Protein AF-A0A352Q8P6-F1 (afdb_monomer)

Foldseek 3Di:
DPDDDDDFDWDDDPDPQWIWGHHPDPVDDIDIGGNVVDDDDDPDDDDDDDDDDDD

Nearest PDB structures (foldseek):
  3jso-assembly1_B  TM=9.552E-01  e=1.586E-02  Escherichia coli K-12
  1jhf-assembly1_B  TM=9.666E-01  e=3.491E-02  Escherichia coli
  8hkz-assembly1_L47A  TM=2.577E-01  e=3.257E+00  Sulfolobus acidocaldarius DSM 639

Secondary structure (DSSP, 8-state):
-TT-----EEEE-SSSSEEEEE-SSTTSPPEEEETTTS-----------------

Sequence (55 aa):
VDGDVTVKRLKRTRSRYILQLLPENLHYDPIEVDLREQEFAIEGLYVGVIRTRRS

Mean predicted aligned error: 4.44 Å

Solvent-accessible surface area (backbone atoms only — not comparable to full-atom values): 4032 Å² total; per-residue (Å²): 129,92,82,83,84,85,90,58,51,82,39,82,54,95,50,95,48,42,38,35,38,34,58,99,46,94,92,51,76,65,46,78,43,48,63,88,83,44,93,84,81,84,93,74,79,92,86,78,83,88,81,85,82,84,128

Structure (mmCIF, N/CA/C/O backbone):
data_AF-A0A352Q8P6-F1
#
_entry.id   AF-A0A352Q8P6-F1
#
loop_
_atom_site.group_PDB
_atom_site.id
_atom_site.type_symbol
_atom_site.label_atom_id
_atom_site.label_alt_id
_atom_site.label_comp_id
_atom_site.label_asym_id
_atom_site.label_entity_id
_atom_site.label_seq_id
_atom_site.pdbx_PDB_ins_code
_atom_site.Cartn_x
_atom_site.Cartn_y
_atom_site.Cartn_z
_atom_site.occupancy
_atom_site.B_iso_or_equiv
_atom_site.auth_seq_id
_atom_site.auth_comp_id
_atom_site.auth_asym_id
_atom_site.auth_atom_id
_atom_site.pdbx_PDB_model_num
ATOM 1 N N . VAL A 1 1 ? -5.907 -15.214 0.186 1.00 45.31 1 VAL A N 1
ATOM 2 C CA . VAL A 1 1 ? -4.515 -15.439 -0.247 1.00 45.31 1 VAL A CA 1
ATOM 3 C C . VAL A 1 1 ? -3.700 -14.461 0.561 1.00 45.31 1 VAL A C 1
ATOM 5 O O . VAL A 1 1 ? -3.861 -13.269 0.353 1.00 45.31 1 VAL A O 1
ATOM 8 N N . ASP A 1 2 ? -2.962 -14.941 1.557 1.00 54.97 2 ASP A N 1
ATOM 9 C CA . ASP A 1 2 ? -1.957 -14.115 2.228 1.00 54.97 2 ASP A CA 1
ATOM 10 C C . ASP A 1 2 ? -0.757 -13.987 1.285 1.00 54.97 2 ASP A C 1
ATOM 12 O O . ASP A 1 2 ? -0.280 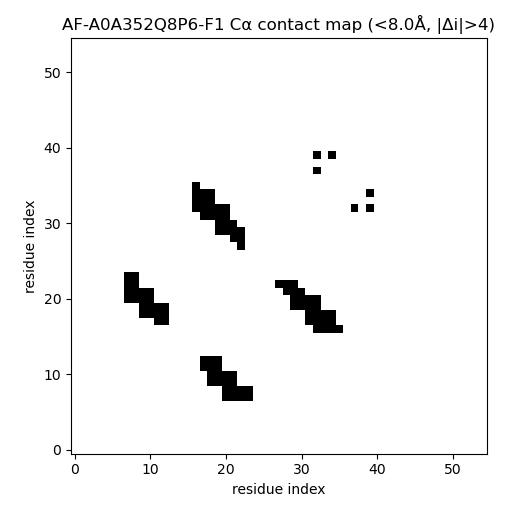-15.001 0.769 1.00 54.97 2 ASP A O 1
ATOM 16 N N . GLY A 1 3 ? -0.300 -12.759 1.022 1.00 72.19 3 GLY A N 1
ATOM 17 C CA . GLY A 1 3 ? 0.912 -12.503 0.227 1.00 72.19 3 GLY A CA 1
ATOM 18 C C . GLY A 1 3 ? 0.743 -11.708 -1.072 1.00 72.19 3 GLY A C 1
ATOM 19 O O . GLY A 1 3 ? 1.692 -11.634 -1.853 1.00 72.19 3 GLY A O 1
ATOM 20 N N . ASP A 1 4 ? -0.415 -11.095 -1.328 1.00 87.62 4 ASP A N 1
ATOM 21 C CA . ASP A 1 4 ? -0.574 -10.229 -2.501 1.00 87.62 4 ASP A CA 1
ATOM 22 C C . ASP A 1 4 ? 0.198 -8.907 -2.329 1.00 87.62 4 ASP A C 1
ATOM 24 O O . ASP A 1 4 ? -0.069 -8.108 -1.431 1.00 87.62 4 ASP A O 1
ATOM 28 N N . VAL A 1 5 ? 1.147 -8.645 -3.233 1.00 93.44 5 VAL A N 1
ATOM 29 C CA . VAL A 1 5 ? 1.909 -7.387 -3.281 1.00 93.44 5 VAL A CA 1
ATOM 30 C C . VAL A 1 5 ? 1.262 -6.426 -4.276 1.00 93.44 5 VAL A C 1
ATOM 32 O O . VAL A 1 5 ? 0.995 -6.777 -5.425 1.00 93.44 5 VAL A O 1
ATOM 35 N N . THR A 1 6 ? 1.052 -5.172 -3.867 1.00 95.00 6 THR A N 1
ATOM 36 C CA . THR A 1 6 ? 0.449 -4.137 -4.717 1.00 95.00 6 THR A CA 1
ATOM 37 C C . THR A 1 6 ? 1.160 -2.791 -4.586 1.00 95.00 6 THR A C 1
ATOM 39 O O . THR A 1 6 ? 1.617 -2.406 -3.515 1.00 95.00 6 THR A O 1
ATOM 42 N N . VAL A 1 7 ? 1.176 -2.020 -5.677 1.00 96.81 7 VAL A N 1
ATOM 43 C CA . VAL A 1 7 ? 1.550 -0.599 -5.670 1.00 96.81 7 VAL A CA 1
ATOM 44 C C . VAL A 1 7 ? 0.281 0.238 -5.814 1.00 96.81 7 VAL A C 1
ATOM 46 O O . VAL A 1 7 ? -0.470 0.094 -6.784 1.00 96.81 7 VAL A O 1
ATOM 49 N N . LYS A 1 8 ? 0.020 1.089 -4.821 1.00 97.31 8 LYS A N 1
ATOM 50 C CA . LYS A 1 8 ? -1.122 2.013 -4.739 1.00 97.31 8 LYS A CA 1
ATOM 51 C C . LYS A 1 8 ? -0.706 3.262 -3.968 1.00 97.31 8 LYS A C 1
ATOM 53 O O . LYS A 1 8 ? 0.286 3.242 -3.238 1.00 97.31 8 LYS A O 1
ATOM 58 N N . ARG A 1 9 ? -1.486 4.338 -4.073 1.00 97.94 9 ARG A N 1
ATOM 59 C CA . ARG A 1 9 ? -1.314 5.486 -3.180 1.00 97.94 9 ARG A CA 1
ATOM 60 C C . ARG A 1 9 ? -1.917 5.148 -1.818 1.00 97.94 9 ARG A C 1
ATOM 62 O O . ARG A 1 9 ? -3.121 4.937 -1.703 1.00 97.94 9 ARG A O 1
ATOM 69 N N . LEU A 1 10 ? -1.087 5.141 -0.780 1.00 97.94 10 LEU A N 1
ATOM 70 C CA . LEU A 1 10 ? -1.546 4.959 0.594 1.00 97.94 10 LEU A CA 1
ATOM 71 C C . LEU A 1 10 ? -2.277 6.215 1.092 1.00 97.94 10 LEU A C 1
ATOM 73 O O . LEU A 1 10 ? -1.730 7.318 1.051 1.00 97.94 10 LEU A O 1
ATOM 77 N N . LYS A 1 11 ? -3.483 6.039 1.633 1.00 98.12 11 LYS A N 1
ATOM 78 C CA . LYS A 1 11 ? -4.244 7.078 2.330 1.00 98.12 11 LYS A CA 1
ATOM 79 C C . LYS A 1 11 ? -4.657 6.584 3.714 1.00 98.12 11 LYS A C 1
ATOM 81 O O . LYS A 1 11 ? -5.344 5.575 3.853 1.00 98.12 11 LYS A O 1
ATOM 86 N N . ARG A 1 12 ? -4.274 7.339 4.745 1.00 96.56 12 ARG A N 1
ATOM 87 C CA . ARG A 1 12 ? -4.776 7.142 6.111 1.00 96.56 12 ARG A CA 1
ATOM 88 C C . ARG A 1 12 ? -6.154 7.781 6.243 1.00 96.56 12 ARG A C 1
ATOM 90 O O . ARG A 1 12 ? -6.376 8.886 5.743 1.00 96.56 12 ARG A O 1
ATOM 97 N N . THR A 1 13 ? -7.076 7.085 6.897 1.00 97.06 13 THR A N 1
ATOM 98 C CA . THR A 1 13 ? -8.406 7.625 7.198 1.00 97.06 13 THR A CA 1
ATOM 99 C C . THR A 1 13 ? -8.412 8.306 8.572 1.00 97.06 13 THR A C 1
ATOM 101 O O . THR A 1 13 ? -7.377 8.431 9.226 1.00 97.06 13 THR A O 1
ATOM 104 N N . ARG A 1 14 ? -9.586 8.771 9.023 1.00 97.06 14 ARG A N 1
ATOM 105 C CA . ARG A 1 14 ? -9.766 9.230 10.412 1.00 97.06 14 ARG A CA 1
ATOM 106 C C . ARG A 1 14 ? -9.685 8.076 11.417 1.00 97.06 14 ARG A C 1
ATOM 108 O O . ARG A 1 14 ? -9.362 8.310 12.577 1.00 97.06 14 ARG A O 1
ATOM 115 N N . SER A 1 15 ? -9.987 6.851 10.984 1.00 97.19 15 SER 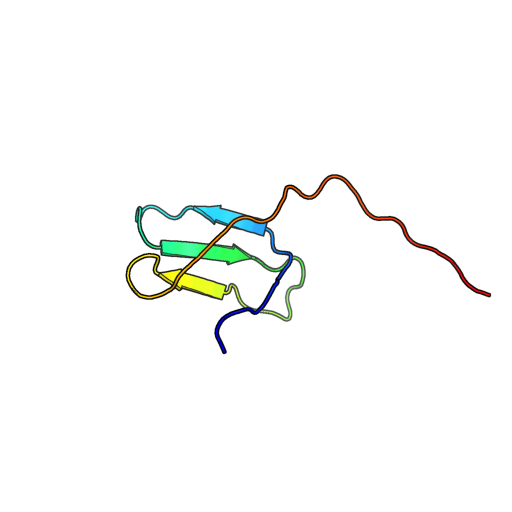A N 1
ATOM 116 C CA . SER A 1 15 ? -9.801 5.658 11.804 1.00 97.19 15 SER A CA 1
ATOM 117 C C . SER A 1 15 ? -8.338 5.237 11.772 1.00 97.19 15 SER A C 1
ATOM 119 O O . SER A 1 15 ? -7.710 5.193 10.717 1.00 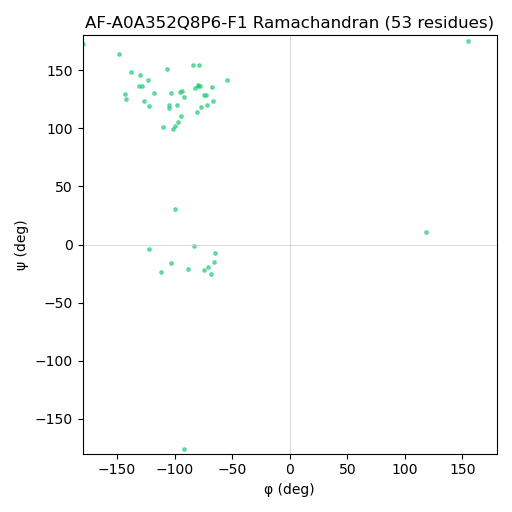97.19 15 SER A O 1
ATOM 121 N N . ARG A 1 16 ? -7.803 4.875 12.939 1.00 95.56 16 ARG A N 1
ATOM 122 C CA . ARG A 1 16 ? -6.418 4.402 13.080 1.00 95.56 16 ARG A CA 1
ATOM 123 C C . ARG A 1 16 ? -6.204 3.008 12.484 1.00 95.56 16 ARG A C 1
ATOM 125 O O . ARG A 1 16 ? -5.064 2.636 12.239 1.00 95.56 16 ARG A O 1
ATOM 132 N N . TYR A 1 17 ? -7.288 2.256 12.299 1.00 97.69 17 TYR A N 1
ATOM 133 C CA . TYR A 1 17 ? -7.264 0.857 11.868 1.00 97.69 17 TYR A CA 1
ATOM 134 C C . TYR A 1 17 ? -7.639 0.679 10.400 1.00 97.69 17 TYR A C 1
ATOM 136 O O . TYR A 1 17 ? -7.354 -0.368 9.840 1.00 97.69 17 TYR A O 1
ATOM 144 N N . ILE A 1 18 ? -8.247 1.695 9.780 1.00 97.81 18 ILE A N 1
ATOM 145 C CA . ILE A 1 18 ? -8.698 1.620 8.391 1.00 97.81 18 ILE A CA 1
ATOM 146 C C . ILE A 1 18 ? -7.745 2.412 7.502 1.00 97.81 18 ILE A C 1
ATOM 148 O O . ILE A 1 18 ? -7.618 3.640 7.631 1.00 97.81 18 ILE A O 1
ATOM 152 N N . LEU A 1 19 ? -7.107 1.704 6.577 1.00 97.69 19 LEU A N 1
ATOM 153 C CA . LEU A 1 19 ? -6.304 2.269 5.500 1.00 97.69 19 LEU A CA 1
ATOM 154 C C . LEU A 1 19 ? -7.048 2.150 4.170 1.00 97.69 19 LEU A C 1
ATOM 156 O O . LEU A 1 19 ? -7.825 1.224 3.956 1.00 97.69 19 LEU A O 1
ATOM 160 N N . GLN A 1 20 ? -6.771 3.081 3.259 1.00 98.00 20 GLN A N 1
ATOM 161 C CA . GLN A 1 20 ? -7.211 2.995 1.870 1.00 98.00 20 GLN A CA 1
ATOM 162 C C . GLN A 1 20 ? -5.997 2.935 0.944 1.00 98.00 20 GLN A C 1
ATOM 164 O O . GLN A 1 20 ? -5.094 3.773 1.033 1.00 98.00 20 GLN A O 1
ATOM 169 N N . LEU A 1 21 ? -5.997 1.970 0.027 1.00 97.75 21 LEU A N 1
ATOM 170 C CA . LEU A 1 21 ? -5.043 1.873 -1.071 1.00 97.75 21 LEU A CA 1
ATOM 171 C C . LEU A 1 21 ? -5.726 2.388 -2.342 1.00 97.75 21 LEU A C 1
ATOM 173 O O . LEU A 1 21 ? -6.521 1.688 -2.969 1.00 97.75 21 LEU A O 1
ATOM 177 N N . LEU A 1 22 ? -5.448 3.642 -2.696 1.00 98.06 22 LEU A N 1
ATOM 178 C CA . LEU A 1 22 ? -6.104 4.322 -3.809 1.00 98.06 22 LEU A CA 1
ATOM 179 C C . LEU A 1 22 ? -5.451 3.956 -5.153 1.00 98.06 22 LEU A C 1
ATOM 181 O O . LEU A 1 22 ? -4.215 3.977 -5.257 1.00 98.06 22 LEU A O 1
ATOM 185 N N . PRO A 1 23 ? -6.245 3.658 -6.192 1.00 97.50 23 PRO A N 1
ATOM 186 C CA . PRO A 1 23 ? -5.748 3.539 -7.553 1.00 97.50 23 PRO A CA 1
ATOM 187 C C . PRO A 1 23 ? -5.543 4.917 -8.196 1.00 97.50 23 PRO A C 1
ATOM 189 O O . PRO A 1 23 ? -6.221 5.885 -7.871 1.00 97.50 23 PRO A O 1
ATOM 192 N N . GLU A 1 24 ? -4.639 4.978 -9.172 1.00 95.94 24 GLU A N 1
ATOM 193 C CA . GLU A 1 24 ? -4.460 6.132 -10.073 1.00 95.94 24 GLU A CA 1
ATOM 194 C C . GLU A 1 24 ? -5.153 5.891 -11.427 1.00 95.94 24 GLU A C 1
ATOM 196 O O . GLU A 1 24 ? -4.692 6.322 -12.481 1.00 95.94 24 GLU A O 1
ATOM 201 N N . ASN A 1 25 ? -6.242 5.123 -11.410 1.00 95.88 25 ASN A N 1
ATOM 202 C CA . ASN A 1 25 ? -7.042 4.782 -12.579 1.00 95.88 25 ASN A CA 1
ATOM 203 C C . ASN A 1 25 ? -8.522 4.770 -12.171 1.00 95.88 25 ASN A C 1
ATOM 205 O O . ASN A 1 25 ? -8.889 4.050 -11.247 1.00 95.88 25 ASN A O 1
ATOM 209 N N . LEU A 1 26 ? -9.350 5.549 -12.876 1.00 93.50 26 LEU A N 1
ATOM 210 C CA . LEU A 1 26 ? -10.776 5.752 -12.580 1.00 93.50 26 LEU A CA 1
ATOM 211 C C . LEU A 1 26 ? -11.636 4.490 -12.742 1.00 93.50 26 LEU A C 1
ATOM 213 O O . LEU A 1 26 ? -12.771 4.467 -12.283 1.00 93.50 26 LEU A O 1
ATOM 217 N N . HIS A 1 27 ? -11.120 3.456 -13.403 1.00 96.88 27 HIS A N 1
ATOM 218 C CA . HIS A 1 27 ? -11.828 2.190 -13.590 1.00 96.88 27 HIS A CA 1
ATOM 219 C C . HIS A 1 27 ? -11.703 1.231 -12.401 1.00 96.88 27 HIS A C 1
ATOM 221 O O . HIS A 1 27 ? -12.240 0.130 -12.461 1.00 96.88 27 HIS A O 1
ATOM 227 N N . TYR A 1 28 ? -10.969 1.615 -11.356 1.00 96.31 28 TYR A N 1
ATOM 228 C CA . TYR A 1 28 ? -10.733 0.782 -10.185 1.00 96.31 28 TYR A CA 1
ATOM 229 C C . TYR A 1 28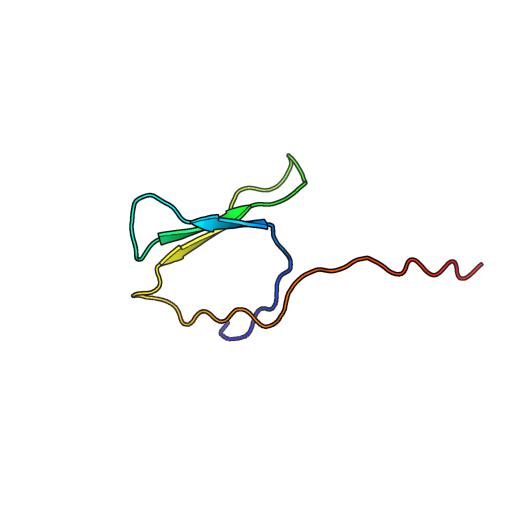 ? -11.188 1.500 -8.922 1.00 96.31 28 TYR A C 1
ATOM 231 O O . TYR A 1 28 ? -10.956 2.699 -8.759 1.00 96.31 28 TYR A O 1
ATOM 239 N N . ASP A 1 29 ? -11.764 0.733 -8.005 1.00 97.69 29 ASP A N 1
ATOM 240 C CA . ASP A 1 29 ? -12.142 1.222 -6.688 1.00 97.69 29 ASP A CA 1
ATOM 241 C C . ASP A 1 29 ? -10.956 1.187 -5.706 1.00 97.69 29 ASP A C 1
ATOM 243 O O . ASP A 1 29 ? -10.016 0.396 -5.867 1.00 97.69 29 ASP A O 1
ATOM 247 N N . PRO A 1 30 ? -10.968 2.043 -4.668 1.00 97.12 30 PRO A N 1
ATOM 248 C CA . PRO A 1 30 ? -10.080 1.910 -3.520 1.00 97.12 30 PRO A CA 1
ATOM 249 C C . PRO A 1 30 ? -10.180 0.537 -2.858 1.00 97.12 30 PRO A C 1
ATOM 251 O O . PRO A 1 30 ? -11.274 0.013 -2.666 1.00 97.12 30 PRO A O 1
ATOM 254 N N . ILE A 1 31 ? -9.041 0.008 -2.412 1.00 96.25 31 ILE A N 1
ATOM 255 C CA . ILE A 1 31 ? -9.017 -1.169 -1.536 1.00 96.25 31 ILE A CA 1
ATOM 256 C C . ILE A 1 31 ? -9.012 -0.680 -0.089 1.00 96.25 31 ILE A C 1
ATOM 258 O O . ILE A 1 31 ? -8.166 0.141 0.282 1.00 96.25 31 ILE A O 1
ATOM 262 N N 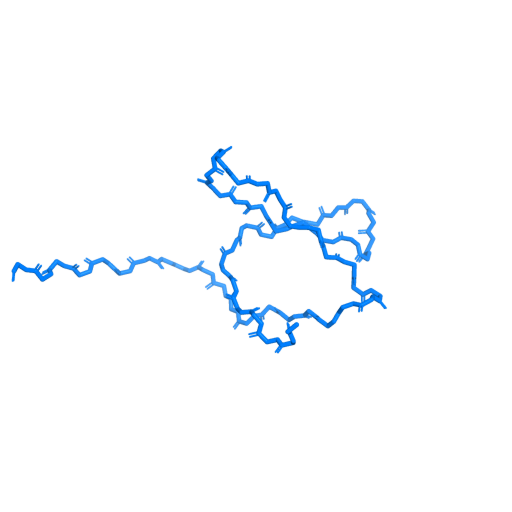. GLU A 1 32 ? -9.944 -1.176 0.719 1.00 97.00 32 GLU A N 1
ATOM 263 C CA . GLU A 1 32 ? -9.990 -0.926 2.158 1.00 97.00 32 GLU A CA 1
ATOM 264 C C . GLU A 1 32 ? -9.275 -2.046 2.917 1.00 97.00 32 GLU A C 1
ATOM 266 O O . GLU A 1 32 ? -9.494 -3.226 2.651 1.00 97.00 32 GLU A O 1
ATOM 271 N N . VAL A 1 33 ? -8.402 -1.667 3.850 1.00 96.31 33 VAL A N 1
ATOM 272 C CA . VAL A 1 33 ? -7.654 -2.601 4.697 1.00 96.31 33 VAL A CA 1
ATOM 273 C C . VAL A 1 33 ? -7.960 -2.282 6.155 1.00 96.31 33 VAL A C 1
ATOM 275 O O . VAL A 1 33 ? -7.661 -1.174 6.615 1.00 96.31 33 VAL A O 1
ATOM 278 N N . ASP A 1 34 ? -8.528 -3.252 6.877 1.00 97.25 34 ASP A N 1
ATOM 279 C CA . ASP A 1 34 ? -8.670 -3.204 8.336 1.00 97.25 34 ASP A CA 1
ATOM 280 C C . ASP A 1 34 ? -7.496 -3.932 8.997 1.00 97.25 34 ASP A C 1
ATOM 282 O O . ASP A 1 34 ? -7.389 -5.157 8.957 1.00 97.25 34 ASP A O 1
ATOM 286 N N . LEU A 1 35 ? -6.626 -3.158 9.645 1.00 96.06 35 LEU A N 1
ATOM 287 C CA . LEU A 1 35 ? -5.415 -3.633 10.321 1.00 96.06 35 LEU A CA 1
ATOM 288 C C . LEU A 1 35 ? -5.690 -4.549 11.525 1.00 96.06 35 LEU A C 1
ATOM 290 O O . LEU A 1 35 ? -4.752 -5.064 12.128 1.00 96.06 35 LEU A O 1
ATOM 294 N N . ARG A 1 36 ? -6.951 -4.700 11.936 1.00 96.50 36 ARG A N 1
ATOM 295 C CA . ARG A 1 36 ? -7.353 -5.628 13.003 1.00 96.50 36 ARG A CA 1
ATOM 296 C C . ARG A 1 36 ? -7.673 -7.019 12.471 1.00 96.50 36 ARG A C 1
ATOM 298 O O . ARG A 1 36 ? -7.684 -7.964 13.251 1.00 96.50 36 ARG A O 1
ATOM 305 N N . GLU A 1 37 ? -7.969 -7.118 11.180 1.00 95.81 37 GLU A N 1
ATOM 306 C CA . GLU A 1 37 ? -8.433 -8.346 10.532 1.00 95.81 37 GLU A CA 1
ATOM 307 C C . GLU A 1 37 ? -7.397 -8.908 9.557 1.00 95.81 37 GLU A C 1
ATOM 309 O O . GLU A 1 37 ? -7.423 -10.099 9.262 1.00 95.81 37 GLU A O 1
ATOM 314 N N . GLN A 1 38 ? -6.495 -8.059 9.055 1.00 92.00 38 GLN A N 1
ATOM 315 C CA . GLN A 1 38 ? -5.555 -8.394 7.990 1.00 92.00 38 GLN A CA 1
ATOM 316 C C . GLN A 1 38 ? -4.132 -7.974 8.368 1.00 92.00 38 GLN A C 1
ATOM 318 O O . GLN A 1 38 ? -3.909 -6.855 8.844 1.00 92.00 38 GLN A O 1
ATOM 323 N N . GLU A 1 39 ? -3.158 -8.849 8.109 1.00 92.69 39 GLU A N 1
ATOM 324 C CA . GLU A 1 39 ? -1.747 -8.467 8.153 1.00 92.69 39 GLU A CA 1
ATOM 325 C C . GLU A 1 39 ? -1.437 -7.485 7.016 1.00 9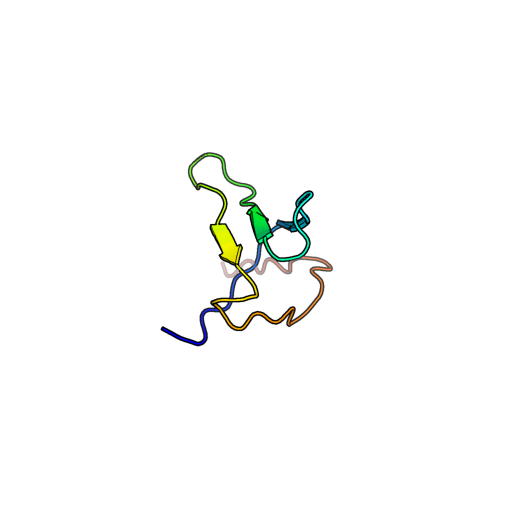2.69 39 GLU A C 1
ATOM 327 O O . GLU A 1 39 ? -1.858 -7.662 5.873 1.00 92.69 39 GLU A O 1
ATOM 332 N N . PHE A 1 40 ? -0.701 -6.418 7.329 1.00 94.19 40 PHE A N 1
ATOM 333 C CA . PHE A 1 40 ? -0.354 -5.383 6.362 1.00 94.19 40 PHE A CA 1
ATOM 334 C C . PHE A 1 40 ? 1.057 -4.861 6.613 1.00 94.19 40 PHE A C 1
ATOM 336 O O . PHE A 1 40 ? 1.384 -4.424 7.719 1.00 94.19 40 PHE A O 1
ATOM 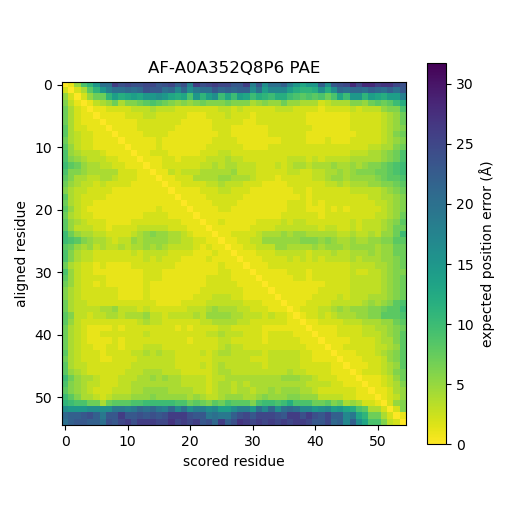343 N N . ALA A 1 41 ? 1.865 -4.832 5.557 1.00 95.38 41 ALA A N 1
ATOM 344 C CA . ALA A 1 41 ? 3.218 -4.300 5.576 1.00 95.38 41 ALA A CA 1
ATOM 345 C C . ALA A 1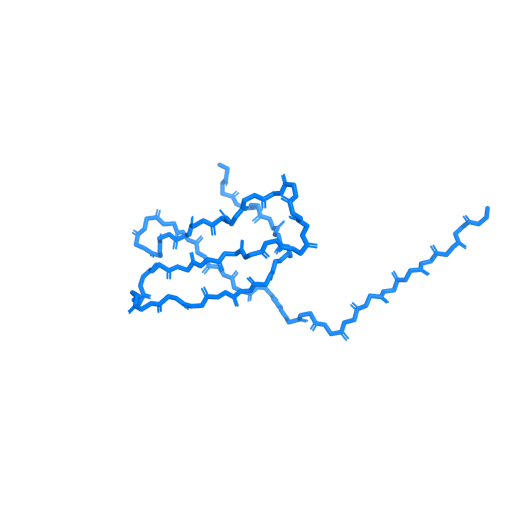 41 ? 3.436 -3.318 4.417 1.00 95.38 41 ALA A C 1
ATOM 347 O O . ALA A 1 41 ? 2.886 -3.463 3.325 1.00 95.38 41 ALA A O 1
ATOM 348 N N . ILE A 1 42 ? 4.253 -2.291 4.665 1.00 95.50 42 ILE A N 1
ATOM 349 C CA . ILE A 1 42 ? 4.759 -1.404 3.615 1.00 95.50 42 ILE A CA 1
ATOM 350 C C . ILE A 1 42 ? 6.150 -1.906 3.236 1.00 95.50 42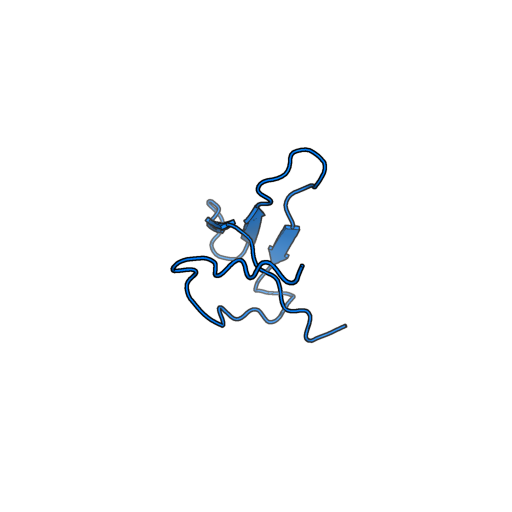 ILE A C 1
ATOM 352 O O . ILE A 1 42 ? 7.106 -1.673 3.970 1.00 95.50 42 ILE A O 1
ATOM 356 N N . GLU A 1 43 ? 6.253 -2.551 2.076 1.00 96.06 43 GLU A N 1
ATOM 357 C CA . GLU A 1 43 ? 7.508 -3.142 1.582 1.00 96.06 43 GLU A CA 1
ATOM 358 C C . GLU A 1 43 ? 8.512 -2.100 1.060 1.00 96.06 43 GLU A C 1
ATOM 360 O O . GLU A 1 43 ? 9.714 -2.345 0.990 1.00 96.06 43 GLU A O 1
ATOM 365 N N . GLY A 1 44 ? 8.043 -0.911 0.675 1.00 96.25 44 GLY A N 1
ATOM 366 C CA . GLY A 1 44 ? 8.923 0.124 0.147 1.00 96.25 44 GLY A CA 1
ATOM 367 C C . GLY A 1 44 ? 8.213 1.414 -0.239 1.00 96.25 44 GLY A C 1
ATOM 368 O O . GLY A 1 44 ? 6.985 1.509 -0.249 1.00 96.25 44 GLY A O 1
ATOM 369 N N . LEU A 1 45 ? 9.018 2.424 -0.570 1.00 96.94 45 LEU A N 1
ATOM 370 C CA . LEU A 1 45 ? 8.555 3.716 -1.065 1.00 96.94 45 LEU A CA 1
ATOM 371 C C . LEU A 1 45 ? 8.767 3.799 -2.578 1.00 96.94 45 LEU A C 1
ATOM 373 O O . LEU A 1 45 ? 9.863 3.555 -3.078 1.00 96.94 45 LEU A O 1
ATOM 377 N N . TYR A 1 46 ? 7.725 4.191 -3.307 1.00 95.38 46 TYR A N 1
ATOM 378 C CA . TYR A 1 46 ? 7.843 4.473 -4.734 1.00 95.38 46 TYR A CA 1
ATOM 379 C C . TYR A 1 46 ? 8.716 5.715 -4.967 1.00 95.38 46 TYR A C 1
ATOM 381 O O . TYR A 1 46 ? 8.399 6.796 -4.470 1.00 95.38 46 TYR A O 1
ATOM 389 N N . VAL A 1 47 ? 9.784 5.569 -5.758 1.00 97.38 47 VAL A N 1
ATOM 390 C CA . VAL A 1 47 ? 10.734 6.659 -6.069 1.00 97.38 47 VAL A CA 1
ATOM 391 C C . VAL A 1 47 ? 10.874 6.958 -7.564 1.00 97.38 47 VAL A C 1
ATOM 393 O O . VAL A 1 47 ? 11.568 7.894 -7.947 1.00 97.38 47 VAL A O 1
ATOM 396 N N . GLY A 1 48 ? 10.212 6.192 -8.428 1.00 95.62 48 GLY A N 1
ATOM 397 C CA . GLY A 1 48 ? 10.282 6.370 -9.873 1.00 95.62 48 GLY A CA 1
ATOM 398 C C . GLY A 1 48 ? 9.969 5.085 -10.625 1.00 95.62 48 GLY A C 1
ATOM 399 O O . GLY A 1 48 ? 9.789 4.024 -10.030 1.00 95.62 48 GLY A O 1
ATOM 400 N N . VAL A 1 49 ? 9.912 5.187 -11.950 1.00 95.50 49 VAL A N 1
ATOM 401 C CA . VAL A 1 49 ? 9.660 4.054 -12.842 1.00 95.50 49 VAL A CA 1
ATOM 402 C C . VAL A 1 49 ? 10.734 3.995 -13.919 1.00 95.50 49 VAL A C 1
ATOM 404 O O . VAL A 1 49 ? 11.084 5.009 -14.521 1.00 95.50 49 VAL A O 1
ATOM 407 N N . ILE A 1 50 ? 11.235 2.791 -14.189 1.00 94.69 50 ILE A N 1
ATOM 408 C CA . ILE A 1 50 ? 12.066 2.514 -15.360 1.00 94.69 50 ILE A CA 1
ATOM 409 C C . ILE A 1 50 ? 11.157 1.910 -16.423 1.00 94.69 50 ILE A C 1
ATOM 411 O O . ILE A 1 50 ? 10.555 0.858 -16.213 1.00 94.69 50 ILE A O 1
ATOM 415 N N . ARG A 1 51 ? 11.067 2.562 -17.584 1.00 94.88 51 ARG A N 1
ATOM 416 C CA . ARG A 1 51 ? 10.346 2.034 -18.745 1.00 94.88 51 ARG A CA 1
ATOM 417 C C . ARG A 1 51 ? 11.349 1.647 -19.821 1.00 94.88 51 ARG A C 1
ATOM 419 O O . ARG A 1 51 ? 11.837 2.507 -20.549 1.00 94.88 51 ARG A O 1
ATOM 426 N N . THR A 1 52 ? 11.649 0.358 -19.936 1.00 92.81 52 THR A N 1
ATOM 427 C CA . THR A 1 52 ? 12.474 -0.145 -21.037 1.00 92.81 52 THR A CA 1
ATOM 428 C C . THR A 1 52 ? 11.628 -0.246 -22.307 1.00 92.81 52 THR A C 1
ATOM 430 O O . THR A 1 52 ? 10.479 -0.689 -22.278 1.00 92.81 52 THR A O 1
ATOM 433 N N . ARG A 1 53 ? 12.173 0.194 -23.444 1.00 85.31 53 ARG A N 1
ATOM 434 C CA . ARG A 1 53 ? 11.615 -0.118 -24.762 1.00 85.31 53 ARG A CA 1
ATOM 435 C C . ARG A 1 53 ? 12.434 -1.261 -25.338 1.00 85.31 53 ARG A C 1
ATOM 437 O O . ARG A 1 53 ? 13.554 -1.036 -25.779 1.00 85.31 53 ARG A O 1
ATOM 444 N N . ARG A 1 54 ? 11.902 -2.483 -25.296 1.00 70.69 54 ARG A N 1
ATOM 445 C CA . ARG A 1 54 ? 12.351 -3.513 -26.235 1.00 70.69 54 ARG A CA 1
ATOM 446 C C . ARG A 1 54 ? 11.608 -3.243 -27.542 1.00 70.69 54 ARG A C 1
ATOM 448 O O . ARG A 1 54 ? 10.379 -3.265 -27.533 1.00 70.69 54 ARG A O 1
ATOM 455 N N . SER A 1 55 ? 12.346 -2.862 -28.584 1.00 64.62 55 SER A N 1
ATOM 456 C CA . SER A 1 55 ? 11.869 -2.958 -29.968 1.00 64.62 55 SER A CA 1
ATOM 457 C C . SER A 1 55 ? 11.842 -4.416 -30.387 1.00 64.62 55 SER A C 1
ATOM 459 O O . SER A 1 55 ? 12.821 -5.106 -30.015 1.00 64.62 55 SER A O 1
#

Radius of gyration: 13.96 Å; Cα contacts (8 Å, |Δi|>4): 51; chains: 1; bounding box: 25×25×43 Å

pLDDT: mean 92.71, std 10.57, range [45.31, 98.12]